Protein AF-A0A060BWK6-F1 (afdb_monomer_lite)

Organism: NCBI:txid335379

Radius of gyration: 15.89 Å; chains: 1; bounding box: 44×31×50 Å

Structure (mmCIF, N/CA/C/O backbone):
data_AF-A0A060BWK6-F1
#
_entry.id   AF-A0A060BWK6-F1
#
loop_
_atom_site.group_PDB
_atom_site.id
_atom_site.type_symbol
_atom_site.label_atom_id
_atom_site.label_alt_id
_atom_site.label_comp_id
_atom_site.label_asym_id
_atom_site.label_entity_id
_atom_site.label_seq_id
_atom_site.pdbx_PDB_ins_code
_atom_site.Cartn_x
_atom_site.Cartn_y
_atom_site.Cartn_z
_atom_site.occupancy
_atom_site.B_iso_or_equiv
_atom_site.auth_seq_id
_atom_site.auth_comp_id
_atom_site.auth_asym_id
_atom_site.auth_atom_id
_atom_site.pdbx_PDB_model_num
ATOM 1 N N . PHE A 1 1 ? -15.467 -8.529 0.423 1.00 88.19 1 PHE A N 1
ATOM 2 C CA . PHE A 1 1 ? -14.424 -9.108 -0.446 1.00 88.19 1 PHE A CA 1
ATOM 3 C C . PHE A 1 1 ? -13.512 -9.921 0.446 1.00 88.19 1 PHE A C 1
ATOM 5 O O . PHE A 1 1 ? -13.076 -9.368 1.450 1.00 88.19 1 PHE A O 1
ATOM 12 N N . ASP A 1 2 ? -13.307 -11.193 0.117 1.00 93.94 2 ASP A N 1
ATOM 13 C CA . ASP A 1 2 ? -12.410 -12.098 0.840 1.00 93.94 2 ASP A CA 1
ATOM 14 C C . ASP A 1 2 ? -11.018 -12.045 0.195 1.00 93.94 2 ASP A C 1
ATOM 16 O O . ASP A 1 2 ? -10.879 -12.307 -0.999 1.00 93.94 2 ASP A O 1
ATOM 20 N N . ASP A 1 3 ? -10.011 -11.654 0.969 1.00 96.31 3 ASP A N 1
ATOM 21 C CA . ASP A 1 3 ? -8.612 -11.556 0.556 1.00 96.31 3 ASP A CA 1
ATOM 22 C C . ASP A 1 3 ? -7.723 -12.610 1.234 1.00 96.31 3 ASP A C 1
ATOM 24 O O . ASP A 1 3 ? -6.497 -12.506 1.192 1.00 96.31 3 ASP A O 1
ATOM 28 N N . ALA A 1 4 ? -8.307 -13.667 1.811 1.00 96.06 4 ALA A N 1
ATOM 29 C CA . ALA A 1 4 ? -7.554 -14.732 2.470 1.00 96.06 4 ALA A CA 1
ATOM 30 C C . ALA A 1 4 ? -6.502 -15.389 1.555 1.00 96.06 4 ALA A C 1
ATOM 32 O O . ALA A 1 4 ? -5.474 -15.867 2.045 1.00 96.06 4 ALA A O 1
ATOM 33 N N . GLY A 1 5 ? -6.731 -15.377 0.237 1.00 95.81 5 GLY A N 1
ATOM 34 C CA . GLY A 1 5 ? -5.798 -15.875 -0.778 1.00 95.81 5 GLY A CA 1
ATOM 35 C C . GLY A 1 5 ? -4.675 -14.910 -1.180 1.00 95.81 5 GLY A C 1
ATOM 36 O O . GLY A 1 5 ? -3.796 -15.315 -1.933 1.00 95.81 5 GLY A O 1
ATOM 37 N N . TRP A 1 6 ? -4.686 -13.655 -0.720 1.00 97.38 6 TRP A N 1
ATOM 38 C CA . TRP A 1 6 ? -3.647 -12.674 -1.058 1.00 97.38 6 TRP A CA 1
ATOM 39 C C . TRP A 1 6 ? -2.370 -12.919 -0.261 1.00 97.38 6 TRP A C 1
ATOM 41 O O . TRP A 1 6 ? -2.416 -13.416 0.866 1.00 97.38 6 TRP A O 1
ATOM 51 N N . THR A 1 7 ? -1.229 -12.510 -0.806 1.00 98.19 7 THR A N 1
ATOM 52 C CA . THR A 1 7 ? 0.065 -12.642 -0.132 1.00 98.19 7 THR A CA 1
ATOM 53 C C . THR A 1 7 ? 0.074 -11.836 1.167 1.00 98.19 7 THR A C 1
ATOM 55 O O . THR A 1 7 ? -0.260 -10.652 1.171 1.00 98.19 7 THR A O 1
ATOM 58 N N . ILE A 1 8 ? 0.461 -12.465 2.278 1.00 98.50 8 ILE A N 1
ATOM 59 C CA . ILE A 1 8 ? 0.693 -11.764 3.548 1.00 98.50 8 ILE A CA 1
ATOM 60 C C . ILE A 1 8 ? 1.991 -10.966 3.420 1.00 98.50 8 ILE A C 1
ATOM 62 O O . ILE A 1 8 ? 3.012 -11.505 2.995 1.00 98.50 8 ILE A O 1
ATOM 66 N N . ALA A 1 9 ? 1.951 -9.689 3.790 1.00 98.38 9 ALA A N 1
ATOM 67 C CA . ALA A 1 9 ? 3.129 -8.840 3.811 1.00 98.38 9 ALA A CA 1
ATOM 68 C C . ALA A 1 9 ? 3.780 -8.867 5.199 1.00 98.38 9 ALA A C 1
ATOM 70 O O . ALA A 1 9 ? 3.363 -8.152 6.107 1.00 98.38 9 ALA A O 1
ATOM 71 N N . ASP A 1 10 ? 4.794 -9.711 5.369 1.00 97.31 10 ASP A N 1
ATOM 72 C CA . ASP A 1 10 ? 5.487 -9.961 6.640 1.00 97.31 10 ASP A CA 1
ATOM 73 C C . ASP A 1 10 ? 7.008 -9.735 6.568 1.00 97.31 10 ASP A C 1
ATOM 75 O O . ASP A 1 10 ? 7.721 -9.914 7.561 1.00 97.31 10 ASP A O 1
ATOM 79 N N . LYS A 1 11 ? 7.527 -9.302 5.412 1.00 98.38 11 LYS A N 1
ATOM 80 C CA . LYS A 1 11 ? 8.964 -9.096 5.220 1.00 98.38 11 LYS A CA 1
ATOM 81 C C . LYS A 1 11 ? 9.475 -7.951 6.084 1.00 98.38 11 LYS A C 1
ATOM 83 O O . LYS A 1 11 ? 8.898 -6.868 6.124 1.00 98.38 11 LYS A O 1
ATOM 88 N N . THR A 1 12 ? 10.610 -8.171 6.738 1.00 97.94 12 THR A N 1
ATOM 89 C CA . THR A 1 12 ? 11.294 -7.160 7.565 1.00 97.94 12 THR A CA 1
ATOM 90 C C . THR A 1 12 ? 12.559 -6.606 6.913 1.00 97.94 12 THR A C 1
ATOM 92 O O . THR A 1 12 ? 13.178 -5.680 7.435 1.00 97.94 12 THR A O 1
ATOM 95 N N . THR A 1 13 ? 12.938 -7.156 5.761 1.00 97.81 13 THR A N 1
ATOM 96 C CA . THR A 1 13 ? 14.107 -6.766 4.974 1.00 97.81 13 THR A CA 1
ATOM 97 C C . THR A 1 13 ? 13.734 -6.674 3.498 1.00 97.81 13 THR A C 1
ATOM 99 O O . THR A 1 13 ? 12.730 -7.235 3.061 1.00 97.81 13 THR A O 1
ATOM 102 N N . THR A 1 14 ? 14.544 -5.941 2.738 1.00 98.31 14 THR A N 1
ATOM 103 C CA . THR A 1 14 ? 14.351 -5.689 1.307 1.00 98.31 14 THR A CA 1
ATOM 104 C C . THR A 1 14 ? 15.690 -5.766 0.582 1.00 98.31 14 THR A C 1
ATOM 106 O O . THR A 1 14 ? 16.731 -5.449 1.166 1.00 98.31 14 THR A O 1
ATOM 109 N N . ALA A 1 15 ? 15.666 -6.175 -0.687 1.00 95.88 15 ALA A N 1
ATOM 110 C CA . ALA A 1 15 ? 16.819 -6.078 -1.586 1.00 95.88 15 ALA A CA 1
ATOM 111 C C . ALA A 1 15 ? 16.875 -4.735 -2.348 1.00 95.88 15 ALA A C 1
ATOM 113 O O . ALA A 1 15 ? 17.826 -4.489 -3.098 1.00 95.88 15 ALA A O 1
ATOM 114 N N . SER A 1 16 ? 15.863 -3.877 -2.175 1.00 97.06 16 SER A N 1
ATOM 115 C CA . SER A 1 16 ? 15.794 -2.549 -2.782 1.00 97.06 16 SER A CA 1
ATOM 116 C C . SER A 1 16 ? 16.851 -1.603 -2.207 1.00 97.06 16 SER A C 1
ATOM 118 O O . SER A 1 16 ? 17.236 -1.696 -1.043 1.00 97.06 16 SER A O 1
ATOM 120 N N . ILE A 1 17 ? 17.273 -0.624 -3.013 1.00 96.56 17 ILE A N 1
ATOM 121 C CA . ILE A 1 17 ? 18.055 0.524 -2.525 1.00 96.56 17 ILE A CA 1
ATOM 122 C C . ILE A 1 17 ? 17.192 1.538 -1.755 1.00 96.56 17 ILE A C 1
ATOM 124 O O . ILE A 1 17 ? 17.716 2.421 -1.078 1.00 96.56 17 ILE A O 1
ATOM 128 N N . THR A 1 18 ? 15.863 1.439 -1.865 1.00 96.75 18 THR A N 1
ATOM 129 C CA . THR A 1 18 ? 14.929 2.291 -1.127 1.00 96.75 18 THR A CA 1
ATOM 130 C C . THR A 1 18 ? 14.862 1.826 0.322 1.00 96.75 18 THR A C 1
ATOM 132 O O . THR A 1 18 ? 14.580 0.666 0.604 1.00 96.75 18 THR A O 1
ATOM 135 N N . LYS A 1 19 ? 15.098 2.740 1.265 1.00 97.25 19 LYS A N 1
ATOM 136 C CA . LYS A 1 19 ? 14.938 2.448 2.691 1.00 97.25 19 LYS A CA 1
ATOM 137 C C . LYS A 1 19 ? 13.441 2.365 3.036 1.00 97.25 19 LYS A C 1
ATOM 139 O O . LYS A 1 19 ? 12.737 3.335 2.757 1.00 97.25 19 LYS A O 1
ATOM 144 N N . PRO A 1 20 ? 12.955 1.282 3.673 1.00 97.44 20 PRO A N 1
ATOM 145 C CA . PRO A 1 20 ? 11.575 1.220 4.150 1.00 97.44 20 PRO A CA 1
ATOM 146 C C . PRO A 1 20 ? 11.291 2.334 5.164 1.00 97.44 20 PRO A C 1
ATOM 148 O O . PRO A 1 20 ? 12.053 2.510 6.119 1.00 97.44 20 PRO A O 1
ATOM 151 N N . GLY A 1 21 ? 10.204 3.081 4.958 1.00 97.38 21 GLY A N 1
ATOM 152 C CA . GLY A 1 21 ? 9.727 4.082 5.919 1.00 97.38 21 GLY A CA 1
ATOM 153 C C . GLY A 1 21 ? 8.997 3.453 7.109 1.00 97.38 21 GLY A C 1
ATOM 154 O O . GLY A 1 21 ? 8.987 4.008 8.205 1.00 97.38 21 GLY A O 1
ATOM 155 N N . SER A 1 22 ? 8.440 2.256 6.919 1.00 97.62 22 SER A N 1
ATOM 156 C CA . SER A 1 22 ? 7.746 1.468 7.940 1.00 97.62 22 SER A CA 1
ATOM 157 C C . SER A 1 22 ? 8.015 -0.026 7.759 1.00 97.62 22 SER A C 1
ATOM 159 O O . SER A 1 22 ? 8.474 -0.459 6.702 1.00 97.62 22 SER A O 1
ATOM 161 N N . LEU A 1 23 ? 7.698 -0.813 8.791 1.00 97.69 23 LEU A N 1
ATOM 162 C CA . LEU A 1 23 ? 7.612 -2.270 8.710 1.00 97.69 23 LEU A CA 1
ATOM 163 C C . LEU A 1 23 ? 6.153 -2.724 8.898 1.00 97.69 23 LEU A C 1
ATOM 165 O O . LEU A 1 23 ? 5.431 -2.064 9.650 1.00 97.69 23 LEU A O 1
ATOM 169 N N . PRO A 1 24 ? 5.731 -3.843 8.278 1.00 98.19 24 PRO A N 1
ATOM 170 C CA . PRO A 1 24 ? 6.496 -4.676 7.340 1.00 98.19 24 PRO A CA 1
ATOM 171 C C . PRO A 1 24 ? 6.823 -3.933 6.035 1.00 98.19 24 PRO A C 1
ATOM 173 O O . PRO A 1 24 ? 6.253 -2.884 5.740 1.00 98.19 24 PRO A O 1
ATOM 176 N N . VAL A 1 25 ? 7.778 -4.458 5.271 1.00 98.50 25 VAL A N 1
ATOM 177 C CA . VAL A 1 25 ? 8.088 -3.965 3.928 1.00 98.50 25 VAL A CA 1
ATOM 178 C C . VAL A 1 25 ? 6.867 -4.184 3.039 1.00 98.50 25 VAL A C 1
ATOM 180 O O . VAL A 1 25 ? 6.322 -5.286 3.009 1.00 98.50 25 VAL A O 1
ATOM 183 N N . LEU A 1 26 ? 6.457 -3.147 2.306 1.00 98.50 26 LEU A N 1
ATOM 184 C CA . LEU A 1 26 ? 5.304 -3.166 1.392 1.00 98.50 26 LEU A CA 1
ATOM 185 C C . LEU A 1 26 ? 5.709 -2.931 -0.073 1.00 98.50 26 LEU A C 1
ATOM 187 O O . LEU A 1 26 ? 4.879 -2.602 -0.919 1.00 98.50 26 LEU A O 1
ATOM 191 N N . PHE A 1 27 ? 6.986 -3.106 -0.401 1.00 98.31 27 PHE A N 1
ATOM 192 C CA . PHE A 1 27 ? 7.474 -2.895 -1.759 1.00 98.31 27 PHE A CA 1
ATOM 193 C C . PHE A 1 27 ? 6.958 -4.017 -2.664 1.00 98.31 27 PHE A C 1
ATOM 195 O O . PHE A 1 27 ? 7.169 -5.190 -2.363 1.00 98.31 27 PHE A O 1
ATOM 202 N N . ALA A 1 28 ? 6.291 -3.672 -3.764 1.00 97.56 28 ALA A N 1
ATOM 203 C CA . ALA A 1 28 ? 5.651 -4.637 -4.660 1.00 97.56 28 ALA A CA 1
ATOM 204 C C . ALA A 1 28 ? 6.644 -5.695 -5.186 1.00 97.56 28 ALA A C 1
ATOM 206 O O . ALA A 1 28 ? 6.362 -6.895 -5.135 1.00 97.56 28 ALA A O 1
ATOM 207 N N . ASP A 1 29 ? 7.846 -5.256 -5.570 1.00 96.94 29 ASP A N 1
ATOM 208 C CA . ASP A 1 29 ? 8.916 -6.117 -6.083 1.00 96.94 29 ASP A CA 1
ATOM 209 C C . ASP A 1 29 ? 9.379 -7.175 -5.079 1.00 96.94 29 ASP A C 1
ATOM 211 O O . ASP A 1 29 ? 9.678 -8.305 -5.469 1.00 96.94 29 ASP A O 1
ATOM 215 N N . ASP A 1 30 ? 9.393 -6.851 -3.781 1.00 98.19 30 ASP A N 1
ATOM 216 C CA . ASP A 1 30 ? 9.760 -7.829 -2.759 1.00 98.19 30 ASP A CA 1
ATOM 217 C C . ASP A 1 30 ? 8.740 -8.975 -2.706 1.00 98.19 30 ASP A C 1
ATOM 219 O O . ASP A 1 30 ? 9.097 -10.076 -2.301 1.00 98.19 30 ASP A O 1
ATOM 223 N N . TYR A 1 31 ? 7.504 -8.783 -3.163 1.00 97.38 31 TYR A N 1
ATOM 224 C CA . TYR A 1 31 ? 6.483 -9.835 -3.227 1.00 97.38 31 TYR A CA 1
ATOM 225 C C . TYR A 1 31 ? 6.287 -10.415 -4.636 1.00 97.38 31 TYR A C 1
ATOM 227 O O . TYR A 1 31 ? 5.353 -11.184 -4.848 1.00 97.38 31 TYR A O 1
ATOM 235 N N . GLY A 1 32 ? 7.185 -10.107 -5.581 1.00 95.31 32 GLY A N 1
ATOM 236 C CA . GLY A 1 32 ? 7.156 -10.648 -6.945 1.00 95.31 32 GLY A CA 1
ATOM 237 C C . GLY A 1 32 ? 6.219 -9.909 -7.903 1.00 95.31 32 GLY A C 1
ATOM 238 O O . GLY A 1 32 ? 5.873 -10.444 -8.956 1.00 95.31 32 GLY A O 1
ATOM 239 N N . PHE A 1 33 ? 5.786 -8.697 -7.548 1.00 96.06 33 PHE A N 1
ATOM 240 C CA . PHE A 1 33 ? 4.910 -7.873 -8.374 1.00 96.06 33 PHE A CA 1
ATOM 241 C C . PHE A 1 33 ? 5.705 -6.713 -8.980 1.00 96.06 33 PHE A C 1
ATOM 243 O O . PHE A 1 33 ? 6.078 -5.781 -8.275 1.00 96.06 33 PHE A O 1
ATOM 250 N N . HIS A 1 34 ? 5.958 -6.786 -10.287 1.00 93.44 34 HIS A N 1
ATOM 251 C CA . HIS A 1 34 ? 6.937 -5.929 -10.977 1.00 93.44 34 HIS A CA 1
ATOM 252 C C . HIS A 1 34 ? 6.324 -4.988 -12.024 1.00 93.44 34 HIS A C 1
ATOM 254 O O . HIS A 1 34 ? 7.047 -4.404 -12.827 1.00 93.44 34 HIS A O 1
ATOM 260 N N . THR A 1 35 ? 4.994 -4.957 -12.150 1.00 92.06 35 THR A N 1
ATOM 261 C CA . THR A 1 35 ? 4.338 -4.210 -13.226 1.00 92.06 35 THR A CA 1
ATOM 262 C C . THR A 1 35 ? 2.874 -3.898 -12.930 1.00 92.06 35 THR A C 1
ATOM 264 O O . THR A 1 35 ? 2.183 -4.630 -12.213 1.00 92.06 35 THR A O 1
ATOM 267 N N . GLY A 1 36 ? 2.385 -2.821 -13.546 1.00 92.62 36 GLY A N 1
ATOM 268 C CA . GLY A 1 36 ? 0.986 -2.419 -13.526 1.00 92.62 36 GLY A CA 1
ATOM 269 C C . GLY A 1 36 ? 0.510 -1.993 -12.141 1.00 92.62 36 GLY A C 1
ATOM 270 O O . GLY A 1 36 ? 1.198 -1.299 -11.401 1.00 92.62 36 GLY A O 1
ATOM 271 N N . ASN A 1 37 ? -0.720 -2.347 -11.784 1.00 95.25 37 ASN A N 1
ATOM 272 C CA . ASN A 1 37 ? -1.281 -1.962 -10.494 1.00 95.25 37 ASN A CA 1
ATOM 273 C C . ASN A 1 37 ? -0.980 -2.982 -9.395 1.00 95.25 37 ASN A C 1
ATOM 275 O O . ASN A 1 37 ? -0.957 -4.184 -9.651 1.00 95.25 37 ASN A O 1
ATOM 279 N N . THR A 1 38 ? -0.828 -2.495 -8.164 1.00 97.44 38 THR A N 1
ATOM 280 C CA . THR A 1 38 ? -0.721 -3.331 -6.962 1.00 97.44 38 THR A CA 1
ATOM 281 C C . THR A 1 38 ? -1.743 -2.876 -5.931 1.00 97.44 38 THR A C 1
ATOM 283 O O . THR A 1 38 ? -1.874 -1.681 -5.650 1.00 97.44 38 THR A O 1
ATOM 286 N N . TRP A 1 39 ? -2.471 -3.837 -5.374 1.00 98.31 39 TRP A N 1
ATOM 287 C CA . TRP A 1 39 ? -3.373 -3.635 -4.257 1.00 98.31 39 TRP A CA 1
ATOM 288 C C . TRP A 1 39 ? -2.706 -3.970 -2.931 1.00 98.31 39 TRP A C 1
ATOM 290 O O . TRP A 1 39 ? -1.988 -4.961 -2.801 1.00 98.31 39 TRP A O 1
ATOM 300 N N . TYR A 1 40 ? -3.058 -3.182 -1.925 1.00 98.62 40 TYR A N 1
ATOM 301 C CA . TYR A 1 40 ? -2.707 -3.379 -0.529 1.00 98.62 40 TYR A CA 1
ATOM 302 C C . TYR A 1 40 ? -3.971 -3.354 0.313 1.00 98.62 40 TYR A C 1
ATOM 304 O O . TYR A 1 40 ? -4.833 -2.495 0.112 1.00 98.62 40 TYR A O 1
ATOM 312 N N . ARG A 1 41 ? -4.071 -4.266 1.276 1.00 98.69 41 ARG A N 1
ATOM 313 C CA . ARG A 1 41 ? -5.173 -4.327 2.235 1.00 98.69 41 ARG A CA 1
ATOM 3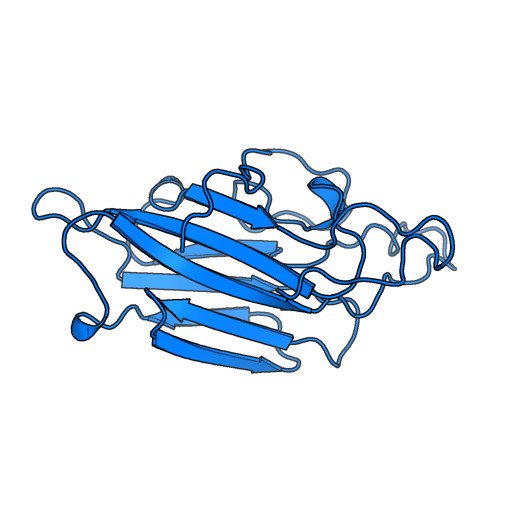14 C C . ARG A 1 41 ? -4.614 -4.382 3.646 1.00 98.69 41 ARG A C 1
ATOM 316 O O . ARG A 1 41 ? -3.972 -5.357 4.021 1.00 98.69 41 ARG A O 1
ATOM 323 N N . GLY A 1 42 ? -4.808 -3.295 4.385 1.00 98.38 42 GLY A N 1
ATOM 324 C CA . GLY A 1 42 ? -4.403 -3.146 5.775 1.00 98.38 42 GLY A CA 1
ATOM 325 C C . GLY A 1 42 ? -5.581 -3.429 6.698 1.00 98.38 42 GLY A C 1
ATOM 326 O O . GLY A 1 42 ? -6.539 -2.659 6.709 1.00 98.38 42 GLY A O 1
ATOM 327 N N . HIS A 1 43 ? -5.500 -4.511 7.462 1.00 98.06 43 HIS A N 1
ATOM 328 C CA . HIS A 1 43 ? -6.505 -4.933 8.433 1.00 98.06 43 HIS A CA 1
ATOM 329 C C . HIS A 1 43 ? -6.180 -4.409 9.825 1.00 98.06 43 HIS A C 1
ATOM 331 O O . HIS A 1 43 ? -5.040 -4.544 10.279 1.00 98.06 43 HIS A O 1
ATOM 337 N N . PHE A 1 44 ? -7.181 -3.857 10.502 1.00 97.25 44 PHE A N 1
ATOM 338 C CA . PHE A 1 44 ? -7.099 -3.418 11.891 1.00 97.25 44 PHE A CA 1
ATOM 339 C C . PHE A 1 44 ? -8.430 -3.626 12.609 1.00 97.25 44 PHE A C 1
ATOM 341 O O . PHE A 1 44 ? -9.494 -3.592 11.993 1.00 97.25 44 PHE A O 1
ATOM 348 N N . THR A 1 45 ? -8.373 -3.784 13.928 1.00 95.19 45 THR A N 1
ATOM 349 C CA . THR A 1 45 ? -9.567 -3.950 14.761 1.00 95.19 45 THR A CA 1
ATOM 350 C C . THR A 1 45 ? -9.943 -2.630 15.424 1.00 95.19 45 THR A C 1
ATOM 352 O O . THR A 1 45 ? -9.080 -1.927 15.951 1.00 95.19 45 THR A O 1
ATOM 355 N N . ALA A 1 46 ? -11.235 -2.306 15.421 1.00 91.81 46 ALA A N 1
ATOM 356 C CA . ALA A 1 46 ? -11.812 -1.245 16.234 1.00 91.81 46 ALA A CA 1
ATOM 357 C C . ALA A 1 46 ? -12.823 -1.844 17.215 1.00 91.81 46 ALA A C 1
ATOM 359 O O . ALA A 1 46 ? -13.887 -2.311 16.812 1.00 91.81 46 ALA A O 1
ATOM 360 N N . ASP A 1 47 ? -12.492 -1.834 18.505 1.00 85.94 47 ASP A N 1
ATOM 361 C CA . ASP A 1 47 ? -13.387 -2.275 19.575 1.00 85.94 47 ASP A CA 1
ATOM 362 C C . ASP A 1 47 ? -13.239 -1.393 20.827 1.00 85.94 47 ASP A C 1
ATOM 364 O O . ASP A 1 47 ? -12.401 -0.492 20.890 1.00 85.94 47 ASP A O 1
ATOM 368 N N . ALA A 1 48 ? -14.079 -1.626 21.838 1.00 77.44 48 ALA A N 1
ATOM 369 C CA . ALA A 1 48 ? -14.086 -0.836 23.071 1.00 77.44 48 ALA A CA 1
ATOM 370 C C . ALA A 1 48 ? -12.807 -0.979 23.929 1.00 77.44 48 ALA A C 1
ATOM 372 O O . ALA A 1 48 ? -12.650 -0.262 24.920 1.00 77.44 48 ALA A O 1
ATOM 373 N N . HIS A 1 49 ? -11.913 -1.909 23.594 1.00 74.19 49 HIS A N 1
ATOM 374 C CA . HIS A 1 49 ? -10.729 -2.270 24.370 1.00 74.19 49 HIS A CA 1
ATOM 375 C C . HIS A 1 49 ? -9.411 -1.929 23.664 1.00 74.19 49 HIS A C 1
ATOM 377 O O . HIS A 1 49 ? -8.371 -1.881 24.325 1.00 74.19 49 HIS A O 1
ATOM 383 N N . GLN A 1 50 ? -9.435 -1.666 22.356 1.00 69.44 50 GLN A N 1
ATOM 384 C CA . GLN A 1 50 ? -8.265 -1.336 21.551 1.00 69.44 50 GLN A CA 1
ATOM 385 C C . GLN A 1 50 ? -8.449 0.002 20.835 1.00 69.44 50 GLN A C 1
ATOM 387 O O . GLN A 1 50 ? -9.402 0.210 20.088 1.00 69.44 50 GLN A O 1
ATOM 392 N N . ALA A 1 51 ? -7.496 0.916 21.040 1.00 71.56 51 ALA A N 1
ATOM 393 C CA . ALA A 1 51 ? -7.451 2.161 20.287 1.00 71.56 51 ALA A CA 1
ATOM 394 C C . ALA A 1 51 ? -7.153 1.849 18.813 1.00 71.56 51 ALA A C 1
ATOM 396 O O . ALA A 1 51 ? -6.024 1.507 18.453 1.00 71.56 51 ALA A O 1
ATOM 397 N N . ALA A 1 52 ? -8.186 1.942 17.978 1.00 87.88 52 ALA A N 1
ATOM 398 C CA . ALA A 1 52 ? -8.050 1.839 16.537 1.00 87.88 52 ALA A CA 1
ATOM 399 C C . ALA A 1 52 ? -7.256 3.034 15.991 1.00 87.88 52 ALA A C 1
ATOM 401 O O . ALA A 1 52 ? -7.355 4.138 16.538 1.00 87.88 52 ALA A O 1
ATOM 402 N N . PRO A 1 53 ? -6.511 2.857 14.889 1.00 95.69 53 PRO A N 1
ATOM 403 C CA . PRO A 1 53 ? -5.938 3.990 14.185 1.00 95.69 53 PRO A CA 1
ATOM 404 C C . PRO A 1 53 ? -7.014 5.011 13.803 1.00 95.69 53 PRO A C 1
ATOM 406 O O . PRO A 1 53 ? -8.081 4.655 13.307 1.00 95.69 53 PRO A O 1
ATOM 409 N N . THR A 1 54 ? -6.709 6.295 13.973 1.00 96.62 54 THR A N 1
ATOM 410 C CA . THR A 1 54 ? -7.579 7.409 13.545 1.00 96.62 54 THR A CA 1
ATOM 411 C C . THR A 1 54 ? -7.391 7.753 12.067 1.00 96.62 54 THR A C 1
ATOM 413 O O . THR A 1 54 ? -8.108 8.581 11.499 1.00 96.62 54 THR A O 1
ATOM 416 N N . GLY A 1 55 ? -6.416 7.115 11.426 1.00 98.12 55 GLY A N 1
ATOM 417 C CA . GLY A 1 55 ? -6.060 7.297 10.033 1.00 98.12 55 GLY A CA 1
ATOM 418 C C . GLY A 1 55 ? -4.792 6.537 9.670 1.00 98.12 55 GLY A C 1
ATOM 419 O O . GLY A 1 55 ? -4.207 5.815 10.480 1.00 98.12 55 GLY A O 1
ATOM 420 N N . ILE A 1 56 ? -4.339 6.748 8.441 1.00 98.50 56 ILE A N 1
ATOM 421 C CA . ILE A 1 56 ? -3.110 6.170 7.905 1.00 98.50 56 ILE A CA 1
ATOM 422 C C . ILE A 1 56 ? -2.299 7.254 7.197 1.00 98.50 56 ILE A C 1
ATOM 424 O O . ILE A 1 56 ? -2.831 8.020 6.393 1.00 98.50 56 ILE A O 1
ATOM 428 N N . TYR A 1 57 ? -1.006 7.327 7.491 1.00 98.38 57 TYR A N 1
ATOM 429 C CA . TYR A 1 57 ? -0.043 8.027 6.648 1.00 98.38 57 TYR A CA 1
ATOM 430 C C . TYR A 1 57 ? 0.486 7.049 5.603 1.00 98.38 57 TYR A C 1
ATOM 432 O O . TYR A 1 57 ? 0.943 5.962 5.958 1.00 98.38 57 TYR A O 1
ATOM 440 N N . LEU A 1 58 ? 0.414 7.431 4.330 1.00 98.19 58 LEU A N 1
ATOM 441 C CA . LEU A 1 58 ? 0.879 6.620 3.212 1.00 98.19 58 LEU A CA 1
ATOM 442 C C . LEU A 1 58 ? 1.919 7.385 2.413 1.00 98.19 58 LEU A C 1
ATOM 444 O O . LEU A 1 58 ? 1.715 8.563 2.113 1.00 98.19 58 LEU A O 1
ATOM 448 N N . LYS A 1 59 ? 2.974 6.675 2.014 1.00 97.06 59 LYS A N 1
ATOM 449 C CA . LYS A 1 59 ? 3.924 7.099 0.994 1.00 97.06 59 LYS A CA 1
ATOM 450 C C . LYS A 1 59 ? 4.081 6.010 -0.060 1.00 97.06 59 LYS A C 1
ATOM 452 O O . LYS A 1 59 ? 4.304 4.851 0.287 1.00 97.06 59 LYS A O 1
ATOM 457 N N . ALA A 1 60 ? 3.987 6.374 -1.331 1.00 95.94 60 ALA A N 1
ATOM 458 C CA . ALA A 1 60 ? 4.063 5.470 -2.467 1.00 95.94 60 ALA A CA 1
ATOM 459 C C . ALA A 1 60 ? 5.103 5.935 -3.489 1.00 95.94 60 ALA A C 1
ATOM 461 O O . ALA A 1 60 ? 5.323 7.131 -3.658 1.00 95.94 60 ALA A O 1
ATOM 462 N N . ARG A 1 61 ? 5.695 4.981 -4.208 1.00 94.88 61 ARG A N 1
ATOM 463 C CA . ARG A 1 61 ? 6.634 5.234 -5.301 1.00 94.88 61 ARG A CA 1
ATOM 464 C C . ARG A 1 61 ? 6.190 4.487 -6.554 1.00 94.88 61 ARG A C 1
ATOM 466 O O . ARG A 1 61 ? 5.932 3.287 -6.508 1.00 94.88 61 ARG A O 1
ATOM 473 N N . SER A 1 62 ? 6.088 5.210 -7.666 1.00 93.31 62 SER A N 1
ATOM 474 C CA . SER A 1 62 ? 5.514 4.693 -8.918 1.00 93.31 62 SER A CA 1
ATOM 475 C C . SER A 1 62 ? 6.493 4.645 -10.086 1.00 93.31 62 SER A C 1
ATOM 477 O O . SER A 1 62 ? 6.118 4.131 -11.127 1.00 93.31 62 SER A O 1
ATOM 479 N N . GLY A 1 63 ? 7.710 5.183 -9.960 1.00 88.69 63 GLY A N 1
ATOM 480 C CA . GLY A 1 63 ? 8.692 5.140 -11.051 1.00 88.69 63 GLY A CA 1
ATOM 481 C C . GLY A 1 63 ? 8.594 6.230 -12.109 1.00 88.69 63 GLY A C 1
ATOM 482 O O . GLY A 1 63 ? 9.033 6.049 -13.238 1.00 88.69 63 GLY A O 1
ATOM 483 N N . GLY A 1 64 ? 7.992 7.367 -11.771 1.00 82.94 64 GLY A N 1
ATOM 484 C CA . GLY A 1 64 ? 7.900 8.505 -12.674 1.00 82.94 64 GLY A CA 1
ATOM 485 C C . GLY A 1 64 ? 6.955 9.586 -12.154 1.00 82.94 64 GLY A C 1
ATOM 486 O O . GLY A 1 64 ? 6.182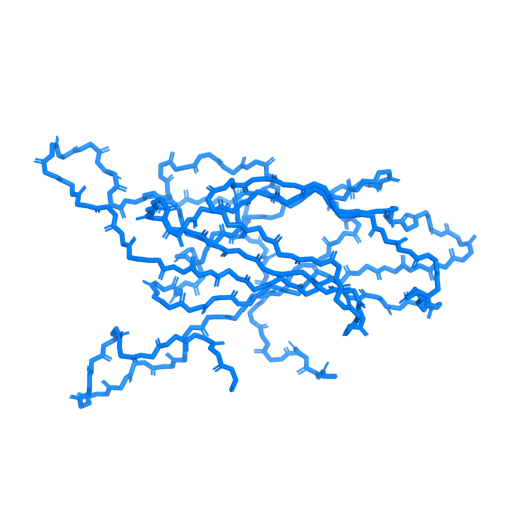 9.344 -11.224 1.00 82.94 64 GLY A O 1
ATOM 487 N N . PRO A 1 65 ? 6.967 10.782 -12.770 1.00 84.25 65 PRO A N 1
ATOM 488 C CA . PRO A 1 65 ? 6.199 11.936 -12.295 1.00 84.25 65 PRO A CA 1
ATOM 489 C C . PRO A 1 65 ? 4.678 11.774 -12.449 1.00 84.25 65 PRO A C 1
ATOM 491 O O . PRO A 1 65 ? 3.915 12.529 -11.853 1.00 84.25 65 PRO A O 1
ATOM 494 N N . ALA A 1 66 ? 4.227 10.793 -13.236 1.00 86.50 66 ALA A N 1
ATOM 495 C CA . ALA A 1 66 ? 2.814 10.480 -13.457 1.00 86.50 66 ALA A CA 1
ATOM 496 C C . ALA A 1 66 ? 2.256 9.434 -12.468 1.00 86.50 66 ALA A C 1
ATOM 498 O O . ALA A 1 66 ? 1.203 8.850 -12.717 1.00 86.50 66 ALA A O 1
ATOM 499 N N . GLY A 1 67 ? 2.961 9.180 -11.361 1.00 89.50 67 GLY A N 1
ATOM 500 C CA . GLY A 1 67 ? 2.526 8.258 -10.318 1.00 89.50 67 GLY A CA 1
ATOM 501 C C . GLY A 1 67 ? 1.196 8.648 -9.676 1.00 89.50 67 GLY A C 1
ATOM 502 O O . GLY A 1 67 ? 0.845 9.830 -9.583 1.00 89.50 67 GLY A O 1
ATOM 503 N N . ALA A 1 68 ? 0.467 7.636 -9.209 1.00 93.25 68 ALA A N 1
ATOM 504 C CA . ALA A 1 68 ? -0.796 7.817 -8.517 1.00 93.25 68 ALA A CA 1
ATOM 505 C C . ALA A 1 68 ? -1.100 6.676 -7.543 1.00 93.25 68 ALA A C 1
ATOM 507 O O . ALA A 1 68 ? -0.705 5.523 -7.741 1.00 93.25 68 ALA A O 1
ATOM 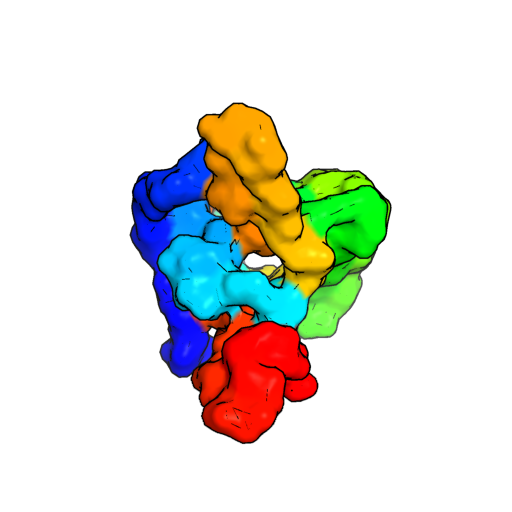508 N N . PHE A 1 69 ? -1.884 6.993 -6.517 1.00 96.31 69 PHE A N 1
ATOM 509 C CA . PHE A 1 69 ? -2.544 5.977 -5.709 1.00 96.31 69 PHE A CA 1
ATOM 510 C C . PHE A 1 69 ? -3.915 6.446 -5.225 1.00 96.31 69 PHE A C 1
ATOM 512 O O . PHE A 1 69 ? -4.205 7.643 -5.185 1.00 96.31 69 PHE A O 1
ATOM 519 N N . SER A 1 70 ? -4.773 5.490 -4.881 1.00 97.56 70 SER A N 1
ATOM 520 C CA . SER A 1 70 ? -6.131 5.726 -4.379 1.00 97.56 70 SER A CA 1
ATOM 521 C C . SER A 1 70 ? -6.398 4.901 -3.129 1.00 97.56 70 SER A C 1
ATOM 523 O O . SER A 1 70 ? -5.850 3.808 -2.991 1.00 97.56 70 SER A O 1
ATOM 525 N N . VAL A 1 71 ? -7.218 5.432 -2.221 1.00 98.62 71 VAL A N 1
ATOM 526 C CA . VAL A 1 71 ? -7.436 4.867 -0.884 1.00 98.62 71 VAL A CA 1
ATOM 527 C C . VAL A 1 71 ? -8.925 4.751 -0.575 1.00 98.62 71 VAL A C 1
ATOM 529 O O . VAL A 1 71 ? -9.701 5.678 -0.827 1.00 98.62 71 VAL A O 1
ATOM 532 N N . TRP A 1 72 ? -9.304 3.631 0.036 1.00 98.81 72 TRP A N 1
ATOM 533 C CA . TRP A 1 72 ? -10.641 3.363 0.554 1.00 98.81 72 TRP A CA 1
ATOM 534 C C . TRP A 1 72 ? -10.577 2.820 1.981 1.00 98.81 72 TRP A C 1
ATOM 536 O O . TRP A 1 72 ? -9.642 2.103 2.326 1.00 98.81 72 TRP A O 1
ATOM 546 N N . LEU A 1 73 ? -11.603 3.095 2.780 1.00 98.69 73 LEU A N 1
ATOM 547 C CA . LEU A 1 73 ? -11.851 2.463 4.076 1.00 98.69 73 LEU A CA 1
ATOM 548 C C . LEU A 1 73 ? -13.169 1.700 4.000 1.00 98.69 73 LEU A C 1
ATOM 550 O O . LEU A 1 73 ? -14.203 2.304 3.726 1.00 98.69 73 LEU A O 1
ATOM 554 N N . ASN A 1 74 ? -13.135 0.383 4.200 1.00 97.94 74 ASN A N 1
ATOM 555 C CA . ASN A 1 74 ? -14.317 -0.486 4.133 1.00 97.94 74 ASN A CA 1
ATOM 556 C C . ASN A 1 74 ? -15.151 -0.295 2.847 1.00 97.94 74 ASN A C 1
ATOM 558 O O . ASN A 1 74 ? -16.373 -0.404 2.851 1.00 97.94 74 ASN A O 1
ATOM 562 N N . GLY A 1 75 ? -14.487 0.019 1.728 1.00 97.56 75 GLY A N 1
ATOM 563 C CA . GLY A 1 75 ? -15.129 0.303 0.438 1.00 97.56 75 GLY A CA 1
ATOM 564 C C . GLY A 1 75 ? -15.552 1.763 0.222 1.00 97.56 75 GLY A C 1
ATOM 565 O O . GLY A 1 75 ? -15.883 2.132 -0.904 1.00 97.56 75 GLY A O 1
ATOM 566 N N . HIS A 1 76 ? -15.478 2.626 1.237 1.00 98.50 76 HIS A N 1
ATOM 567 C CA . HIS A 1 76 ? -15.713 4.063 1.099 1.00 98.50 76 HIS A CA 1
ATOM 568 C C . HIS A 1 76 ? -14.453 4.784 0.622 1.00 98.50 76 HIS A C 1
ATOM 570 O O . HIS A 1 76 ? -13.394 4.666 1.231 1.00 98.50 76 HIS A O 1
ATOM 576 N N . PHE A 1 77 ? -14.563 5.552 -0.459 1.00 98.56 77 PHE A N 1
ATOM 577 C CA . PHE A 1 77 ? -13.437 6.297 -1.022 1.00 98.56 77 PHE A CA 1
ATOM 578 C C . PHE A 1 77 ? -12.974 7.414 -0.079 1.00 98.56 77 PHE A C 1
ATOM 580 O O . PHE A 1 77 ? -13.777 8.250 0.337 1.00 98.56 77 PHE A O 1
ATOM 587 N N . LEU A 1 78 ? -11.676 7.438 0.230 1.00 98.38 78 LEU A N 1
ATOM 588 C CA . LEU A 1 78 ? -11.045 8.485 1.040 1.00 98.38 78 LEU A CA 1
ATOM 589 C C . LEU A 1 78 ? -10.320 9.527 0.184 1.00 98.38 78 LEU A C 1
ATOM 591 O O . LEU A 1 78 ? -10.159 10.669 0.613 1.00 98.38 78 LEU A O 1
ATOM 595 N N . GLY A 1 79 ? -9.870 9.150 -1.013 1.00 97.25 79 GLY A N 1
ATOM 596 C CA . GLY A 1 79 ? -9.208 10.064 -1.936 1.00 97.25 79 GLY A CA 1
ATOM 597 C C . GLY A 1 79 ? -8.162 9.400 -2.823 1.00 97.25 79 GLY A C 1
ATOM 598 O O . GLY A 1 79 ? -7.815 8.230 -2.658 1.00 97.25 79 GLY A O 1
ATOM 599 N N . SER A 1 80 ? -7.628 10.205 -3.738 1.00 96.00 80 SER A N 1
ATOM 600 C CA . SER A 1 80 ? -6.508 9.852 -4.608 1.00 96.00 80 SER A CA 1
ATOM 601 C C . SER A 1 80 ? -5.422 10.916 -4.532 1.00 96.00 80 SER A C 1
ATOM 603 O O . SER A 1 80 ? -5.683 12.073 -4.186 1.00 96.00 80 SER A O 1
ATOM 605 N N . LEU A 1 81 ? -4.206 10.523 -4.889 1.00 92.44 81 LEU A N 1
ATOM 606 C CA . LEU A 1 81 ? -3.070 11.415 -5.046 1.00 92.44 81 LEU A CA 1
ATOM 607 C C . LEU A 1 81 ? -2.418 11.168 -6.404 1.00 92.44 81 LEU A C 1
ATOM 609 O O . LEU A 1 81 ? -2.295 10.021 -6.825 1.00 92.44 81 LEU A O 1
ATOM 613 N N . THR A 1 82 ? -2.010 12.245 -7.070 1.00 89.56 82 THR A N 1
ATOM 614 C CA . THR A 1 82 ? -1.235 12.221 -8.316 1.00 89.56 82 THR A CA 1
ATOM 615 C C . THR A 1 82 ? 0.033 13.041 -8.125 1.00 89.56 82 THR A C 1
ATOM 617 O O . THR A 1 82 ? -0.032 14.137 -7.559 1.00 89.56 82 THR A O 1
ATOM 620 N N . GLY A 1 83 ? 1.168 12.547 -8.610 1.00 73.44 83 GLY A N 1
ATOM 621 C CA . GLY A 1 83 ? 2.466 13.226 -8.554 1.00 73.44 83 GLY A CA 1
ATOM 622 C C . GLY A 1 83 ? 3.119 13.224 -7.168 1.00 73.44 83 GLY A C 1
ATOM 623 O O . GLY A 1 83 ? 4.228 12.721 -7.027 1.00 73.44 83 GLY A O 1
ATOM 624 N N . ASN A 1 84 ? 2.444 13.767 -6.145 1.00 62.00 84 ASN A N 1
ATOM 625 C CA . ASN A 1 84 ? 2.932 13.715 -4.764 1.00 62.00 84 ASN A CA 1
ATOM 626 C C . ASN A 1 84 ? 2.977 12.267 -4.266 1.00 62.00 84 ASN A C 1
ATOM 628 O O . ASN A 1 84 ? 2.035 11.503 -4.472 1.00 62.00 84 ASN A O 1
ATOM 632 N N . GLU A 1 85 ? 4.052 11.925 -3.561 1.00 78.25 85 GLU A N 1
ATOM 633 C CA . GLU A 1 85 ? 4.297 10.559 -3.096 1.00 78.25 85 GLU A CA 1
ATOM 634 C C . GLU A 1 85 ? 3.639 10.256 -1.746 1.00 78.25 85 GLU A C 1
ATOM 636 O O . GLU A 1 85 ? 3.498 9.088 -1.424 1.00 78.25 85 GLU A O 1
ATOM 641 N N . GLU A 1 86 ? 3.200 11.248 -0.958 1.00 93.62 86 GLU A N 1
ATOM 642 C CA . GLU A 1 86 ? 2.721 11.022 0.416 1.00 93.62 86 GLU A CA 1
ATOM 643 C C . GLU A 1 86 ? 1.491 11.839 0.832 1.00 93.62 86 GLU A C 1
ATOM 645 O O . GLU A 1 86 ? 1.315 12.995 0.435 1.00 93.62 86 GLU A O 1
ATOM 650 N N . ARG A 1 87 ? 0.628 11.234 1.660 1.00 96.12 87 ARG A N 1
ATOM 651 C CA . ARG A 1 87 ? -0.538 11.883 2.279 1.00 96.12 87 ARG A CA 1
ATOM 652 C C . ARG A 1 87 ? -1.064 11.083 3.476 1.00 96.12 87 ARG A C 1
ATOM 654 O O . ARG A 1 87 ? -1.079 9.854 3.455 1.00 96.12 87 ARG A O 1
ATOM 661 N N . SER A 1 88 ? -1.580 11.796 4.478 1.00 97.62 88 SER A N 1
ATOM 662 C CA . SER A 1 88 ? -2.412 11.216 5.538 1.00 97.62 88 SER A CA 1
ATOM 663 C C . SER A 1 88 ? -3.886 11.180 5.146 1.00 97.62 88 SER A C 1
ATOM 665 O O . SER A 1 88 ? -4.431 12.173 4.661 1.00 97.62 88 SER A O 1
ATOM 667 N N . PHE A 1 89 ? -4.544 10.061 5.429 1.00 98.12 89 PHE A N 1
ATOM 668 C CA . PHE A 1 89 ? -5.980 9.871 5.265 1.00 98.12 89 PHE A CA 1
ATOM 669 C C . PHE A 1 89 ? -6.583 9.573 6.633 1.00 98.12 89 PHE A C 1
ATOM 671 O O . PHE A 1 89 ? -6.219 8.585 7.266 1.00 98.12 89 PHE A O 1
ATOM 678 N N . GLY A 1 90 ? -7.480 10.440 7.099 1.00 98.19 90 GLY A N 1
ATOM 679 C CA . GLY A 1 90 ? -8.254 10.173 8.310 1.00 98.19 90 GLY A CA 1
ATOM 680 C C . GLY A 1 90 ? -9.269 9.060 8.068 1.00 98.19 90 GLY A C 1
ATOM 681 O O . GLY A 1 90 ? -9.726 8.879 6.939 1.00 98.19 90 GLY A O 1
ATOM 682 N N . PHE A 1 91 ? -9.629 8.339 9.125 1.00 97.75 91 PHE A N 1
ATOM 683 C CA . PHE A 1 91 ? -10.678 7.325 9.124 1.00 97.75 91 PHE A CA 1
ATOM 684 C C . PHE A 1 91 ? -11.957 7.922 9.718 1.00 97.75 91 PHE A C 1
ATOM 686 O O . PHE A 1 91 ? -12.056 8.083 10.935 1.00 97.75 91 PHE A O 1
ATOM 693 N N . PRO A 1 92 ? -12.940 8.309 8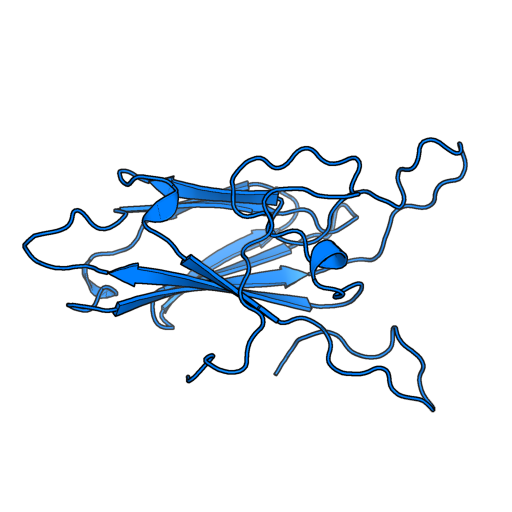.882 1.00 96.69 92 PRO A N 1
ATOM 694 C CA . PRO A 1 92 ? -14.183 8.877 9.376 1.00 96.69 92 PRO A CA 1
ATOM 695 C C . PRO A 1 92 ? -14.962 7.832 10.172 1.00 96.69 92 PRO A C 1
ATOM 697 O O . PRO A 1 92 ? -15.165 6.715 9.694 1.00 96.69 92 PRO A O 1
ATOM 700 N N . ALA A 1 93 ? -15.442 8.208 11.357 1.00 93.94 93 ALA A N 1
ATOM 701 C CA . ALA A 1 93 ? -16.126 7.288 12.264 1.00 93.94 93 ALA A CA 1
ATOM 702 C C . ALA A 1 93 ? -17.331 6.586 11.614 1.00 93.94 93 ALA A C 1
ATOM 704 O O . ALA A 1 93 ? -17.586 5.424 11.900 1.00 93.94 93 ALA A O 1
ATOM 705 N N . GLN A 1 94 ? -18.033 7.251 10.690 1.00 95.62 94 GLN A N 1
ATOM 706 C CA . GLN A 1 94 ? -19.181 6.673 9.988 1.00 95.62 94 GLN A CA 1
ATOM 707 C C . GLN A 1 94 ? -18.830 5.558 8.987 1.00 95.62 94 GLN A C 1
ATOM 709 O O . GLN A 1 94 ? -19.735 4.894 8.492 1.00 95.62 94 GLN A O 1
ATOM 714 N N . TYR A 1 95 ? -17.551 5.388 8.637 1.00 96.69 95 TYR A N 1
ATOM 715 C CA . TYR A 1 95 ? -17.081 4.312 7.756 1.00 96.69 95 TYR A CA 1
ATOM 716 C C . TYR A 1 95 ? -16.463 3.150 8.535 1.00 96.69 95 TYR A C 1
ATOM 718 O O . TYR A 1 95 ? -16.144 2.128 7.931 1.00 96.69 95 TYR A O 1
ATOM 726 N N . LEU A 1 96 ? -16.278 3.301 9.848 1.00 94.75 96 LEU A N 1
ATOM 727 C CA . LEU A 1 96 ? -15.747 2.254 10.708 1.00 94.75 96 LEU A CA 1
ATOM 728 C C . LEU A 1 96 ? -16.853 1.275 11.111 1.00 94.75 96 LEU A C 1
ATOM 730 O O . LEU A 1 96 ? -17.990 1.665 11.377 1.00 94.75 96 LEU A O 1
ATOM 734 N N . ALA A 1 97 ? -16.487 0.002 11.175 1.00 93.56 97 ALA A N 1
ATOM 735 C CA . ALA A 1 97 ? -17.280 -1.062 11.766 1.00 93.56 97 ALA A CA 1
ATOM 736 C C . ALA A 1 97 ? -16.708 -1.435 13.140 1.00 93.56 97 ALA A C 1
ATOM 738 O O . ALA A 1 97 ? -15.514 -1.272 13.392 1.00 93.56 97 ALA A O 1
ATOM 739 N N . GLU A 1 98 ? -17.553 -1.965 14.021 1.00 92.44 98 GLU A N 1
ATOM 740 C CA . GLU A 1 98 ? -17.075 -2.679 15.206 1.00 92.44 98 GLU A CA 1
ATOM 741 C C . GLU A 1 98 ? -16.423 -4.000 14.762 1.00 92.44 98 GLU A C 1
ATOM 743 O O . GLU A 1 98 ? -17.002 -4.746 13.969 1.00 92.44 98 GLU A O 1
ATOM 748 N N . GLY A 1 99 ? -15.216 -4.286 15.252 1.00 93.69 99 GLY A N 1
ATOM 749 C CA . GLY A 1 99 ? -14.417 -5.437 14.833 1.00 93.69 99 GLY A CA 1
ATOM 750 C C . GLY A 1 99 ? -13.440 -5.115 13.697 1.00 93.69 99 GLY A C 1
ATOM 751 O O . GLY A 1 99 ? -12.730 -4.111 13.753 1.00 93.69 99 GLY A O 1
ATOM 752 N N . ASP A 1 100 ? -13.352 -6.000 12.699 1.00 94.94 100 ASP A N 1
ATOM 753 C CA . ASP A 1 100 ? -12.381 -5.901 11.598 1.00 94.94 100 ASP A CA 1
ATOM 754 C C . ASP A 1 100 ? -12.724 -4.761 10.630 1.00 94.94 100 ASP A C 1
ATOM 756 O O . ASP A 1 100 ? -13.863 -4.596 10.188 1.00 94.94 100 ASP A O 1
ATOM 760 N N . ASN A 1 101 ? -11.707 -3.982 10.288 1.00 97.44 101 ASN A N 1
ATOM 761 C CA . ASN A 1 101 ? -11.766 -2.876 9.350 1.00 97.44 101 ASN A CA 1
ATOM 762 C C . ASN A 1 101 ? -10.606 -2.989 8.367 1.00 97.44 101 ASN A C 1
ATOM 764 O O . ASN A 1 101 ? -9.506 -3.412 8.721 1.00 97.44 101 ASN A O 1
ATOM 768 N N . VAL A 1 102 ? -10.837 -2.546 7.132 1.00 98.44 102 VAL A N 1
ATOM 769 C CA . VAL A 1 102 ? -9.858 -2.665 6.055 1.00 98.44 102 VAL A CA 1
ATOM 770 C C . VAL A 1 102 ? -9.640 -1.331 5.367 1.00 98.44 102 VAL A C 1
ATOM 772 O O . VAL A 1 102 ? -10.549 -0.775 4.743 1.00 98.44 102 VAL A O 1
ATOM 775 N N . VAL A 1 103 ? -8.395 -0.857 5.392 1.00 98.69 103 VAL A N 1
ATOM 776 C CA . VAL A 1 103 ? -7.926 0.165 4.456 1.00 98.69 103 VAL A CA 1
ATOM 777 C C . VAL A 1 103 ? -7.414 -0.513 3.187 1.00 98.69 103 VAL A C 1
ATOM 779 O O . VAL A 1 103 ? -6.541 -1.373 3.234 1.00 98.69 103 VAL A O 1
ATOM 782 N N . SER A 1 104 ? -7.977 -0.151 2.038 1.00 98.75 104 SER A N 1
ATOM 783 C CA . SER A 1 104 ? -7.547 -0.640 0.725 1.00 98.75 104 SER A CA 1
ATOM 784 C C . SER A 1 104 ? -6.808 0.466 -0.014 1.00 98.75 104 SER A C 1
ATOM 786 O O . SER A 1 104 ? -7.321 1.580 -0.121 1.00 98.75 104 SER A O 1
ATOM 788 N N . VAL A 1 105 ? -5.623 0.165 -0.539 1.00 98.50 105 VAL A N 1
ATOM 789 C CA . VAL A 1 105 ? -4.802 1.108 -1.306 1.00 98.50 105 VAL A CA 1
ATOM 790 C C . VAL A 1 105 ? -4.466 0.498 -2.658 1.00 98.50 105 VAL A C 1
ATOM 792 O O . VAL A 1 105 ? -3.986 -0.630 -2.725 1.00 98.50 105 VAL A O 1
ATOM 795 N N . LEU A 1 106 ? -4.702 1.250 -3.728 1.00 97.88 106 LEU A N 1
ATOM 796 C CA . LEU A 1 106 ? -4.310 0.889 -5.086 1.00 97.88 106 LEU A CA 1
ATOM 797 C C . LEU A 1 106 ? -3.186 1.807 -5.537 1.00 97.88 106 LEU A C 1
ATOM 799 O O . LEU A 1 106 ? -3.402 3.015 -5.622 1.00 97.88 106 LEU A O 1
ATOM 803 N N . THR A 1 107 ? -2.026 1.251 -5.866 1.00 96.31 107 THR A N 1
ATOM 804 C CA . THR A 1 107 ? -0.909 1.996 -6.458 1.00 96.31 107 THR A CA 1
ATOM 805 C C . THR A 1 107 ? -0.755 1.645 -7.934 1.00 96.31 107 THR A C 1
ATOM 807 O O . THR A 1 107 ? -1.110 0.544 -8.366 1.00 96.31 107 THR A O 1
ATOM 810 N N . VAL A 1 108 ? -0.202 2.569 -8.717 1.00 94.38 108 VAL A N 1
ATOM 811 C CA . VAL A 1 108 ? 0.292 2.282 -10.071 1.00 94.38 108 VAL A CA 1
ATOM 812 C C . VAL A 1 108 ? 1.815 2.175 -10.071 1.00 94.38 108 VAL A C 1
ATOM 814 O O . VAL A 1 108 ? 2.494 2.962 -9.410 1.00 94.38 108 VAL A O 1
ATOM 817 N N . ASP A 1 109 ? 2.329 1.205 -10.814 1.00 93.62 109 ASP A N 1
ATOM 818 C CA . ASP A 1 109 ? 3.719 1.093 -11.233 1.00 93.62 109 ASP A CA 1
ATOM 819 C C . ASP A 1 109 ? 3.833 1.554 -12.693 1.00 93.62 109 ASP A C 1
ATOM 821 O O . ASP A 1 109 ? 3.206 0.988 -13.592 1.00 93.62 109 ASP A O 1
ATOM 825 N N . MET A 1 110 ? 4.608 2.614 -12.913 1.00 92.69 110 MET A N 1
ATOM 826 C CA . MET A 1 110 ? 4.874 3.212 -14.223 1.00 92.69 110 MET A CA 1
ATOM 827 C C . MET A 1 110 ? 6.124 2.617 -14.893 1.00 92.69 110 MET A C 1
ATOM 829 O O . MET A 1 110 ? 6.555 3.126 -15.927 1.00 92.69 110 MET A O 1
ATOM 833 N N . GLY A 1 111 ? 6.685 1.542 -14.331 1.00 92.38 111 GLY A N 1
ATOM 834 C CA . GLY A 1 111 ? 7.914 0.889 -14.771 1.00 92.38 111 GLY A CA 1
ATOM 835 C C . GLY A 1 111 ? 9.122 1.309 -13.939 1.00 92.38 111 GLY A C 1
ATOM 836 O O . GLY A 1 111 ? 9.069 2.310 -13.224 1.00 92.38 111 GLY A O 1
ATOM 837 N N . HIS A 1 112 ? 10.205 0.532 -14.028 1.00 94.38 112 HIS A N 1
ATOM 838 C CA . HIS A 1 112 ? 11.467 0.752 -13.310 1.00 94.38 112 HIS A CA 1
ATOM 839 C C . HIS A 1 112 ? 12.366 1.785 -13.983 1.00 94.38 112 HIS A C 1
ATOM 841 O O . HIS A 1 112 ? 12.357 1.930 -15.204 1.00 94.38 112 HIS A O 1
ATOM 847 N N . GLU A 1 113 ? 13.151 2.502 -13.178 1.00 93.38 113 GLU A N 1
ATOM 848 C CA . GLU A 1 113 ? 14.212 3.362 -13.690 1.00 93.38 113 GLU A CA 1
ATOM 849 C C . GLU A 1 113 ? 15.234 2.522 -14.474 1.00 93.38 113 GLU A C 1
ATOM 851 O O . GLU A 1 113 ? 15.527 1.373 -14.128 1.00 93.38 113 GLU A O 1
ATOM 856 N N . GLU A 1 114 ? 15.812 3.106 -15.523 1.00 93.38 114 GLU A N 1
ATOM 857 C CA . GLU A 1 114 ? 17.017 2.550 -16.137 1.00 93.38 114 GLU A CA 1
ATOM 858 C C . GLU A 1 114 ? 18.189 2.606 -15.144 1.00 93.38 114 GLU A C 1
ATOM 860 O O . GLU A 1 114 ? 18.215 3.434 -14.236 1.00 93.38 114 GLU A O 1
ATOM 865 N N . ASP A 1 115 ? 19.205 1.765 -15.344 1.00 93.31 115 ASP A N 1
ATOM 866 C CA . ASP A 1 115 ? 20.433 1.799 -14.537 1.00 93.31 115 ASP A CA 1
ATOM 867 C C . ASP A 1 115 ? 21.666 2.150 -15.381 1.00 93.31 115 ASP A C 1
ATOM 869 O O . ASP A 1 115 ? 22.686 1.460 -15.363 1.00 93.31 115 ASP A O 1
ATOM 873 N N . TYR A 1 116 ? 21.568 3.233 -16.160 1.00 90.94 116 TYR A N 1
ATOM 874 C CA . TYR A 1 116 ? 22.623 3.651 -17.094 1.00 90.94 116 TYR A CA 1
ATOM 875 C C . TYR A 1 116 ? 23.978 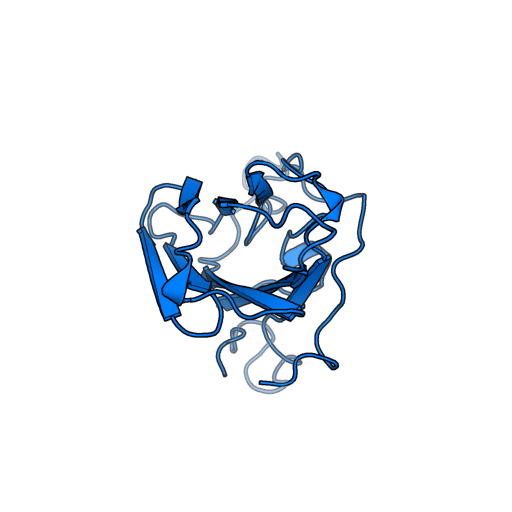3.867 -16.397 1.00 90.94 116 TYR A C 1
ATOM 877 O O . TYR A 1 116 ? 25.024 3.487 -16.918 1.00 90.94 116 TYR A O 1
ATOM 885 N N . ASN A 1 117 ? 23.954 4.440 -15.191 1.00 93.69 117 ASN A N 1
ATOM 886 C CA . ASN A 1 117 ? 25.155 4.746 -14.412 1.00 93.69 117 ASN A CA 1
ATOM 887 C C . ASN A 1 117 ? 25.580 3.611 -13.461 1.00 93.69 117 ASN A C 1
ATOM 889 O O . ASN A 1 117 ? 26.508 3.811 -12.677 1.00 93.69 117 ASN A O 1
ATOM 893 N N . SER A 1 118 ? 24.931 2.437 -13.510 1.00 92.62 118 SER A N 1
ATOM 894 C CA . SER A 1 118 ? 25.211 1.298 -12.613 1.00 92.62 118 SER A CA 1
ATOM 895 C C . SER A 1 118 ? 25.142 1.655 -11.119 1.00 92.62 118 SER A C 1
ATOM 897 O O . SER A 1 118 ? 25.908 1.149 -10.296 1.00 92.62 118 SER A O 1
ATOM 899 N N . THR A 1 119 ? 24.239 2.566 -10.760 1.00 93.31 119 THR A N 1
ATOM 900 C CA . THR A 1 119 ? 23.985 3.003 -9.380 1.00 93.31 119 THR A CA 1
ATOM 901 C C . THR A 1 119 ? 22.935 2.127 -8.693 1.00 93.31 119 THR A C 1
ATOM 903 O O . THR A 1 119 ? 22.743 2.220 -7.479 1.00 93.31 119 THR A O 1
ATOM 906 N N . GLY A 1 120 ? 22.286 1.235 -9.443 1.00 94.00 120 GLY A N 1
ATOM 907 C CA . GLY A 1 120 ? 21.223 0.358 -8.985 1.00 94.00 120 GLY A CA 1
ATOM 908 C C . GLY A 1 120 ? 19.858 1.035 -8.930 1.00 94.00 120 GLY A C 1
ATOM 909 O O . GLY A 1 120 ? 19.011 0.559 -8.172 1.00 94.00 120 GLY A O 1
ATOM 910 N N . GLU A 1 121 ? 19.633 2.127 -9.673 1.00 94.25 121 GLU A N 1
ATOM 911 C CA . GLU A 1 121 ? 18.346 2.848 -9.640 1.00 94.25 121 GLU A CA 1
ATOM 912 C C . GLU A 1 121 ? 17.177 1.970 -10.087 1.00 94.25 121 GLU A C 1
ATOM 914 O O . GLU A 1 121 ? 16.090 2.093 -9.527 1.00 94.25 121 GLU A O 1
ATOM 919 N N . ASN A 1 122 ? 17.427 0.996 -10.965 1.00 94.19 122 ASN A N 1
ATOM 920 C CA . ASN A 1 122 ? 16.463 -0.032 -11.362 1.00 94.19 122 ASN A CA 1
ATOM 921 C C . ASN A 1 122 ? 15.933 -0.884 -10.193 1.00 94.19 122 ASN A C 1
ATOM 923 O O . ASN A 1 122 ? 14.953 -1.602 -10.355 1.00 94.19 122 ASN A O 1
ATOM 927 N N . ARG A 1 123 ? 16.586 -0.845 -9.022 1.00 96.06 123 ARG A N 1
ATOM 928 C CA . ARG A 1 123 ? 16.142 -1.515 -7.786 1.00 96.06 123 ARG A CA 1
ATOM 929 C C . ARG A 1 123 ? 15.393 -0.582 -6.841 1.00 96.06 123 ARG A C 1
ATOM 931 O O . ARG A 1 123 ? 15.173 -0.929 -5.678 1.00 96.06 123 ARG A O 1
ATOM 938 N N . THR A 1 124 ? 15.039 0.616 -7.285 1.00 96.25 124 THR A N 1
ATOM 939 C CA . THR A 1 124 ? 14.122 1.495 -6.566 1.00 96.25 124 THR A CA 1
ATOM 940 C C . THR A 1 124 ? 12.774 0.807 -6.363 1.00 96.25 124 THR A C 1
ATOM 942 O O . THR A 1 124 ? 12.220 0.222 -7.289 1.00 96.25 124 THR A O 1
ATOM 945 N N . ALA A 1 125 ? 12.240 0.885 -5.146 1.00 96.69 125 ALA A N 1
ATOM 946 C CA . ALA A 1 125 ? 10.990 0.224 -4.797 1.00 96.69 125 ALA A CA 1
ATOM 947 C C . ALA A 1 125 ? 9.789 0.763 -5.587 1.00 96.69 125 ALA A C 1
ATOM 949 O O . ALA A 1 125 ? 9.733 1.950 -5.926 1.00 96.69 125 ALA A O 1
ATOM 950 N N . ARG A 1 126 ? 8.800 -0.109 -5.797 1.00 96.62 126 ARG A N 1
ATOM 951 C CA . ARG A 1 126 ? 7.464 0.225 -6.302 1.00 96.62 126 ARG A CA 1
ATOM 952 C C . ARG A 1 126 ? 6.379 -0.023 -5.264 1.00 96.62 126 ARG A C 1
ATOM 954 O O . ARG A 1 126 ? 6.511 -0.887 -4.397 1.00 96.62 126 ARG A O 1
ATOM 961 N N . GLY A 1 127 ? 5.292 0.734 -5.379 1.00 96.88 127 GLY A N 1
ATOM 962 C CA . GLY A 1 127 ? 4.129 0.639 -4.504 1.00 96.88 127 GLY A CA 1
ATOM 963 C C . GLY A 1 127 ? 4.312 1.386 -3.183 1.00 96.88 127 GLY A C 1
ATOM 964 O O . GLY A 1 127 ? 4.904 2.465 -3.171 1.00 96.88 127 GLY A O 1
ATOM 965 N N . LEU A 1 128 ? 3.764 0.872 -2.078 1.00 97.69 128 LEU A N 1
ATOM 966 C CA . LEU A 1 128 ? 3.847 1.542 -0.774 1.00 97.69 128 LEU A CA 1
ATOM 967 C C . LEU A 1 128 ? 5.249 1.418 -0.173 1.00 97.69 128 LEU A C 1
ATOM 969 O O . LEU A 1 128 ? 5.720 0.318 0.105 1.00 97.69 128 LEU A O 1
ATOM 973 N N . ILE A 1 129 ? 5.895 2.560 0.078 1.00 97.44 129 ILE A N 1
ATOM 974 C CA . ILE A 1 129 ? 7.211 2.625 0.726 1.00 97.44 129 ILE A CA 1
ATOM 975 C C . ILE A 1 129 ? 7.149 3.034 2.203 1.00 97.44 129 ILE A C 1
ATOM 977 O O . ILE A 1 129 ? 8.105 2.811 2.948 1.00 97.44 129 ILE A O 1
ATOM 981 N N . GLU A 1 130 ? 6.013 3.585 2.635 1.00 97.94 130 GLU A N 1
ATOM 982 C CA . GLU A 1 130 ? 5.661 3.790 4.039 1.00 97.94 130 GLU A CA 1
ATOM 983 C C . GLU A 1 130 ? 4.145 3.663 4.214 1.00 97.94 130 GLU A C 1
ATOM 985 O O . GLU A 1 130 ? 3.365 4.217 3.437 1.00 97.94 130 GLU A O 1
ATOM 990 N N . ALA A 1 131 ? 3.730 2.954 5.256 1.00 98.19 131 ALA A N 1
ATOM 991 C CA . ALA A 1 131 ? 2.360 2.913 5.729 1.00 98.19 131 ALA A CA 1
ATOM 992 C C . ALA A 1 131 ? 2.376 2.914 7.257 1.00 98.19 131 ALA A C 1
ATOM 994 O O . ALA A 1 131 ? 2.775 1.938 7.894 1.00 98.19 131 ALA A O 1
ATOM 995 N N . ARG A 1 132 ? 1.968 4.035 7.852 1.00 97.69 132 ARG A N 1
ATOM 996 C CA . ARG A 1 132 ? 2.046 4.238 9.297 1.00 97.69 132 ARG A CA 1
ATOM 997 C C . ARG A 1 132 ? 0.669 4.564 9.874 1.00 97.69 132 ARG A C 1
ATOM 999 O O . ARG A 1 132 ? 0.106 5.603 9.517 1.00 97.69 132 ARG A O 1
ATOM 1006 N N . PRO A 1 133 ? 0.137 3.717 10.771 1.00 97.38 133 PRO A N 1
ATOM 1007 C CA . PRO A 1 133 ? -1.077 4.018 11.521 1.00 97.38 133 PRO A CA 1
ATOM 1008 C C . PRO A 1 133 ? -0.927 5.335 12.293 1.00 97.38 133 PRO A C 1
ATOM 1010 O O . PRO A 1 133 ? 0.144 5.636 12.828 1.00 97.38 133 PRO A O 1
ATOM 1013 N N . ILE A 1 134 ? -1.984 6.142 12.322 1.00 97.75 134 ILE A N 1
ATOM 1014 C CA . ILE A 1 134 ? -2.039 7.388 13.096 1.00 97.75 134 ILE A CA 1
ATOM 1015 C C . ILE A 1 134 ? -2.711 7.084 14.435 1.00 97.75 134 ILE A C 1
ATOM 1017 O O . ILE A 1 134 ? -3.717 6.380 14.469 1.00 97.75 134 ILE A O 1
ATOM 1021 N N . ASP A 1 135 ? -2.126 7.586 15.526 1.00 95.06 135 ASP A N 1
ATOM 1022 C CA . ASP A 1 135 ? -2.576 7.370 16.912 1.00 95.06 135 ASP A CA 1
ATOM 1023 C C . ASP A 1 135 ? -2.676 5.891 17.338 1.00 95.06 135 ASP A C 1
ATOM 1025 O O . ASP A 1 135 ? -3.369 5.548 18.291 1.00 95.06 135 ASP A O 1
ATOM 1029 N N . ALA A 1 136 ? -1.936 5.012 16.658 1.00 93.94 136 ALA A N 1
ATOM 1030 C CA . ALA A 1 136 ? -1.856 3.584 16.942 1.00 93.94 136 ALA A CA 1
ATOM 1031 C C . ALA A 1 136 ? -0.426 3.063 16.696 1.00 93.94 136 ALA A C 1
ATOM 1033 O O . ALA A 1 136 ? 0.329 3.664 15.923 1.00 93.94 136 ALA A O 1
ATOM 1034 N N . PRO A 1 137 ? -0.009 1.959 17.344 1.00 92.38 137 PRO A N 1
ATOM 1035 C CA . PRO A 1 137 ? 1.300 1.365 17.094 1.00 92.38 137 PRO A CA 1
ATOM 1036 C C . PRO A 1 137 ? 1.390 0.790 15.672 1.00 92.38 137 PRO A C 1
ATOM 1038 O O . PRO A 1 137 ? 0.385 0.422 15.069 1.00 92.38 137 PRO A O 1
ATOM 1041 N N . ALA A 1 138 ? 2.606 0.673 15.130 1.00 88.31 138 ALA A N 1
ATOM 1042 C CA . ALA A 1 138 ? 2.819 0.223 13.749 1.00 88.31 138 ALA A CA 1
ATOM 1043 C C . ALA A 1 138 ? 2.217 -1.165 13.454 1.00 88.31 138 ALA A C 1
ATOM 1045 O O . ALA A 1 138 ? 1.711 -1.397 12.362 1.00 88.31 138 ALA A O 1
ATOM 1046 N N . ASN A 1 139 ? 2.220 -2.062 14.442 1.00 91.69 139 ASN A N 1
ATOM 1047 C CA . ASN A 1 139 ? 1.653 -3.407 14.338 1.00 91.69 139 ASN A CA 1
ATOM 1048 C C . ASN A 1 139 ? 0.124 -3.464 14.525 1.00 91.69 139 ASN A C 1
ATOM 1050 O O . ASN A 1 139 ? -0.429 -4.560 14.513 1.00 91.69 139 ASN A O 1
ATOM 1054 N N . ALA A 1 140 ? -0.558 -2.325 14.703 1.00 94.38 140 ALA A N 1
ATOM 1055 C CA . ALA A 1 140 ? -2.021 -2.274 14.751 1.00 94.38 140 ALA A CA 1
ATOM 1056 C C . ALA A 1 140 ? -2.667 -2.571 13.390 1.00 94.38 140 ALA A C 1
ATOM 1058 O O . ALA A 1 140 ? -3.843 -2.917 13.341 1.00 94.38 140 ALA A O 1
ATOM 1059 N N . VAL A 1 141 ? -1.908 -2.424 12.298 1.00 96.94 141 VAL A N 1
ATOM 1060 C CA . VAL A 1 141 ? -2.353 -2.759 10.945 1.00 96.94 141 VAL A CA 1
ATOM 1061 C C . VAL A 1 141 ? -1.514 -3.915 10.411 1.00 96.94 141 VAL A C 1
ATOM 1063 O O . VAL A 1 141 ? -0.285 -3.839 10.380 1.00 96.94 141 VAL A O 1
ATOM 1066 N N . THR A 1 142 ? -2.179 -4.973 9.958 1.00 97.50 142 THR A N 1
ATOM 1067 C CA . THR A 1 142 ? -1.548 -6.109 9.270 1.00 97.50 142 THR A CA 1
ATOM 1068 C C . THR A 1 142 ? -1.876 -6.062 7.787 1.00 97.50 142 THR A C 1
ATOM 1070 O O . THR A 1 142 ? -2.983 -5.688 7.411 1.00 97.50 142 THR A O 1
ATOM 1073 N N . TRP A 1 143 ? -0.914 -6.392 6.928 1.00 98.62 143 TRP A N 1
ATOM 1074 C CA . TRP A 1 143 ? -1.026 -6.112 5.498 1.00 98.62 143 TRP A CA 1
ATOM 1075 C C . TRP A 1 143 ? -1.094 -7.378 4.652 1.00 98.62 143 TRP A C 1
ATOM 1077 O O . TRP A 1 143 ? -0.352 -8.339 4.865 1.00 98.62 143 TRP A O 1
ATOM 1087 N N . ARG A 1 144 ? -1.948 -7.331 3.632 1.00 98.62 144 ARG A N 1
ATOM 1088 C CA . ARG A 1 144 ? -1.934 -8.227 2.476 1.00 98.62 144 ARG A CA 1
ATOM 1089 C C . ARG A 1 144 ? -1.679 -7.439 1.199 1.00 98.62 144 ARG A C 1
ATOM 1091 O O . ARG A 1 144 ? -2.055 -6.269 1.104 1.00 98.62 144 ARG A O 1
ATOM 1098 N N . ILE A 1 145 ? -1.042 -8.080 0.227 1.00 98.50 145 ILE A N 1
ATOM 1099 C CA . ILE A 1 145 ? -0.604 -7.475 -1.032 1.00 98.50 145 ILE A CA 1
ATOM 1100 C C . ILE A 1 145 ? -0.932 -8.386 -2.217 1.00 98.50 145 ILE A C 1
ATOM 1102 O O . ILE A 1 145 ? -0.769 -9.605 -2.145 1.00 98.50 145 ILE A O 1
ATOM 1106 N N . GLN A 1 146 ? -1.388 -7.786 -3.315 1.00 97.38 146 GLN A N 1
ATOM 1107 C CA . GLN A 1 146 ? -1.685 -8.486 -4.561 1.00 97.38 146 GLN A CA 1
ATOM 1108 C C . GLN A 1 146 ? -1.379 -7.588 -5.760 1.00 97.38 146 GLN A C 1
ATOM 1110 O O . GLN A 1 146 ? -2.000 -6.542 -5.936 1.00 97.38 146 GLN A O 1
ATOM 1115 N N . GLY A 1 147 ? -0.437 -8.003 -6.602 1.00 95.50 147 GLY A N 1
ATOM 1116 C CA . GLY A 1 147 ? -0.177 -7.384 -7.901 1.00 95.50 147 GLY A CA 1
ATOM 1117 C C . GLY A 1 147 ? -0.603 -8.283 -9.057 1.00 95.50 147 GLY A C 1
ATOM 1118 O O . GLY A 1 147 ? -1.547 -9.072 -8.930 1.00 95.50 147 GLY A O 1
ATOM 1119 N N . ALA A 1 148 ? 0.101 -8.150 -10.184 1.00 90.31 148 ALA A N 1
ATOM 1120 C CA . ALA A 1 148 ? -0.114 -8.953 -11.383 1.00 90.31 148 ALA A CA 1
ATOM 1121 C C . ALA A 1 148 ? -0.148 -10.461 -11.078 1.00 90.31 148 ALA A C 1
ATOM 1123 O O . ALA A 1 148 ? 0.609 -10.969 -10.248 1.00 90.31 148 ALA A O 1
ATOM 1124 N N . THR A 1 149 ? -1.051 -11.172 -11.756 1.00 81.94 149 THR A N 1
ATOM 1125 C CA . THR A 1 149 ? -1.147 -12.635 -11.671 1.00 81.94 149 THR A CA 1
ATOM 1126 C C . THR A 1 149 ? -0.040 -13.303 -12.495 1.00 81.94 149 THR A C 1
ATOM 1128 O O . THR A 1 149 ? 0.863 -12.638 -13.003 1.00 81.94 149 THR A O 1
ATOM 1131 N N . ALA A 1 150 ? -0.067 -14.636 -12.593 1.00 80.12 150 ALA A N 1
ATOM 1132 C CA . ALA A 1 150 ? 0.960 -15.395 -13.298 1.00 80.12 150 ALA A CA 1
ATOM 1133 C C . ALA A 1 150 ? 1.206 -14.855 -14.727 1.00 80.12 150 ALA A C 1
ATOM 1135 O O . ALA A 1 150 ? 0.239 -14.554 -15.434 1.00 80.12 150 ALA A O 1
ATOM 1136 N N . PRO A 1 151 ? 2.478 -14.769 -15.169 1.00 79.44 151 PRO A N 1
ATOM 1137 C CA . PRO A 1 151 ? 2.828 -14.323 -16.510 1.00 79.44 151 PRO A CA 1
ATOM 1138 C C . PRO A 1 151 ? 2.068 -15.068 -17.604 1.00 79.44 151 PRO A C 1
ATOM 1140 O O . PRO A 1 151 ? 1.931 -16.292 -17.577 1.00 79.44 151 PRO A O 1
ATOM 1143 N N . ASP A 1 152 ? 1.646 -14.327 -18.620 1.00 85.69 152 ASP A N 1
ATOM 1144 C CA . ASP A 1 152 ? 1.069 -14.901 -19.824 1.00 85.69 152 ASP A CA 1
ATOM 1145 C C . ASP A 1 152 ? 2.184 -15.423 -20.735 1.00 85.69 152 ASP A C 1
ATOM 1147 O O . ASP A 1 152 ? 3.024 -14.653 -21.197 1.00 85.69 152 ASP A O 1
ATOM 1151 N N . ALA A 1 153 ? 2.195 -16.723 -21.030 1.00 89.00 153 ALA A N 1
ATOM 1152 C CA . ALA A 1 153 ? 3.242 -17.321 -21.860 1.00 89.00 153 ALA A CA 1
ATOM 1153 C C . ALA A 1 153 ? 3.272 -16.778 -23.303 1.00 89.00 153 ALA A C 1
ATOM 1155 O O . ALA A 1 153 ? 4.319 -16.815 -23.945 1.00 89.00 153 ALA A O 1
ATOM 1156 N N . LEU A 1 154 ? 2.143 -16.282 -23.821 1.00 93.62 154 LEU A N 1
ATOM 1157 C CA . LEU A 1 154 ? 2.041 -15.719 -25.168 1.00 93.62 154 LEU A CA 1
ATOM 1158 C C . LEU A 1 154 ? 2.331 -14.218 -25.182 1.00 93.62 154 LEU A C 1
ATOM 1160 O O . LEU A 1 154 ? 2.917 -13.718 -26.139 1.00 93.62 154 LEU A O 1
ATOM 1164 N N . ARG A 1 155 ? 1.891 -13.496 -24.147 1.00 91.12 155 ARG A N 1
ATOM 1165 C CA . ARG A 1 155 ? 1.958 -12.023 -24.097 1.00 91.12 155 ARG A CA 1
ATOM 1166 C C . ARG A 1 155 ? 3.143 -11.490 -23.290 1.00 91.12 155 ARG A C 1
ATOM 1168 O O . ARG A 1 155 ? 3.470 -10.311 -23.385 1.00 91.12 155 ARG A O 1
ATOM 1175 N N . GLY A 1 156 ? 3.811 -12.359 -22.540 1.00 89.12 156 GLY A N 1
ATOM 1176 C CA . GLY A 1 156 ? 4.963 -12.036 -21.714 1.00 89.12 156 GLY A CA 1
ATOM 1177 C C . GLY A 1 156 ? 4.601 -11.547 -20.304 1.00 89.12 156 GLY A C 1
ATOM 1178 O O . GLY A 1 156 ? 3.432 -11.330 -19.974 1.00 89.12 156 GLY A O 1
ATOM 1179 N N . PRO A 1 157 ? 5.623 -11.360 -19.452 1.00 87.19 157 PRO A N 1
ATOM 1180 C CA . PRO A 1 157 ? 5.449 -11.073 -18.026 1.00 87.19 157 PRO A CA 1
ATOM 1181 C C . PRO A 1 157 ? 4.963 -9.653 -17.712 1.00 87.19 157 PRO A C 1
ATOM 1183 O O . PRO A 1 157 ? 4.490 -9.417 -16.608 1.00 87.19 157 PRO A O 1
ATOM 1186 N N . TYR A 1 158 ? 5.043 -8.719 -18.663 1.00 87.44 158 TYR A N 1
ATOM 1187 C CA . TYR A 1 158 ? 4.674 -7.310 -18.459 1.00 87.44 158 TYR A CA 1
ATOM 1188 C C . TYR A 1 158 ? 3.268 -6.957 -18.958 1.00 87.44 158 TYR A C 1
ATOM 1190 O O . TYR A 1 158 ? 2.870 -5.797 -18.933 1.00 87.44 158 TYR A O 1
ATOM 1198 N N . ASN A 1 159 ? 2.521 -7.938 -19.470 1.00 86.62 159 ASN A N 1
ATOM 1199 C CA . ASN A 1 159 ? 1.262 -7.668 -20.160 1.00 86.62 159 ASN A CA 1
ATOM 1200 C C . ASN A 1 159 ? 0.094 -7.344 -19.211 1.00 86.62 159 ASN A C 1
ATOM 1202 O O . ASN A 1 159 ? -0.829 -6.632 -19.603 1.00 86.62 159 ASN A O 1
ATOM 1206 N N . PHE A 1 160 ? 0.101 -7.880 -17.989 1.00 83.38 160 PHE A N 1
ATOM 1207 C CA . PHE A 1 160 ? -0.991 -7.715 -17.029 1.00 83.38 160 PHE A CA 1
ATOM 1208 C C . PHE A 1 160 ? -0.515 -7.000 -15.767 1.00 83.38 160 PHE A C 1
ATOM 1210 O O . PHE A 1 160 ? 0.542 -7.321 -15.241 1.00 83.38 160 PHE A O 1
ATOM 1217 N N . GLY A 1 161 ? -1.331 -6.071 -15.265 1.00 83.69 161 GLY A N 1
ATOM 1218 C CA . GLY A 1 161 ? -1.223 -5.540 -13.904 1.00 83.69 161 GLY A CA 1
ATOM 1219 C C . GLY A 1 161 ? -2.122 -6.297 -12.921 1.00 83.69 161 GLY A C 1
ATOM 1220 O O . GLY A 1 161 ? -2.752 -7.289 -13.281 1.00 83.69 161 GLY A O 1
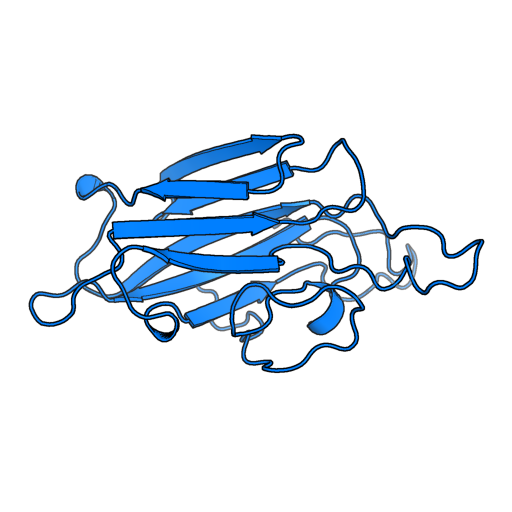ATOM 1221 N N . GLY A 1 162 ? -2.220 -5.814 -11.681 1.00 84.44 162 GLY A N 1
ATOM 1222 C CA . GLY A 1 162 ? -3.043 -6.413 -10.621 1.00 84.44 162 GLY A CA 1
ATOM 1223 C C . GLY A 1 162 ? -4.476 -5.883 -10.493 1.00 84.44 162 GLY A C 1
ATOM 1224 O O . GLY A 1 162 ? -5.038 -5.950 -9.404 1.00 84.44 162 GLY A O 1
ATOM 1225 N N . LEU A 1 163 ? -5.074 -5.304 -11.541 1.00 87.94 163 LEU A N 1
ATOM 1226 C CA . LEU A 1 163 ? -6.500 -4.942 -11.492 1.00 87.94 163 LEU A CA 1
ATOM 1227 C C . LEU A 1 163 ? -7.381 -6.205 -11.520 1.00 87.94 163 LEU A C 1
ATOM 1229 O O . LEU A 1 163 ? -6.992 -7.208 -12.116 1.00 87.94 163 LEU A O 1
ATOM 1233 N N . TYR A 1 164 ? -8.542 -6.134 -10.857 1.00 77.75 164 TYR A N 1
ATOM 1234 C CA . TYR A 1 164 ? -9.566 -7.189 -10.858 1.00 77.75 164 TYR A CA 1
ATOM 1235 C C . TYR A 1 164 ? -10.385 -7.172 -12.151 1.00 77.75 164 TYR A C 1
ATOM 1237 O O . TYR A 1 164 ? -10.703 -6.050 -12.614 1.00 77.75 164 TYR A O 1
#

pLDDT: mean 93.66, std 6.38, range [62.0, 98.81]

Foldseek 3Di:
DDCVVFAWQQDCDDPFPQDFPAPPAPFCVRVVFFAFKKKKKWKAADAPVDDAFQWKKWFFDAADQQWKKWKDKLNHGQDMDGRHGIDITGDDPVSDDHTMIIMMMMTTHPGFDDCPVVPRSSRHTGTTRYIAGHPHHRVRITMGMFWFDDADPVCGNHPDIRDD

Sequence (164 aa):
FDDAGWTIADKTTTASITKPGSLPVLFADDYGFHTGNTWYRGHFTADAHQAAPTGIYLKARSGGPAGAFSVWLNGHFLGSLTGNEERSFGFPAQYLAEGDNVVSVLTVDMGHEEDYNSTGENRTARGLIEARPIDAPANAVTWRIQGATAPDALRGPYNFGGLY

InterPro domains:
  IPR008979 Galactose-binding-like domain superfamily [SSF49785] (1-148)
  IPR025300 Beta-galactosidase jelly roll domain [PF13364] (1-113)

Secondary structure (DSSP, 8-state):
---TTSEEE-----SSSSPPSSSS--BGGGGT--SEEEEEEEEEEEBTTB---SEEEEEEE-SSTT-EEEEEETTEEEEEEES--EEEEE--GGGPPSEEEEEEEEEEE--PPP-TTSS-GGG---EEEEEEEESS-GGGSEEEEE---SPBTTTBTTS--S--